Protein AF-A0A6J3DL15-F1 (afdb_monomer)

Foldseek 3Di:
DVVVVVVVVVVVVVVVVVVVVVVVVVVVVVVVVVVVVVVVVVVVVVVVVVVVVVVVVVVVVVVVVVVVCVVVVVCVVVVNDDDDPPDDDDPPPDDDDPPDPDDDDD

Structure (mmCIF, N/CA/C/O backbone):
data_AF-A0A6J3DL15-F1
#
_entry.id   AF-A0A6J3DL15-F1
#
loop_
_atom_site.group_PDB
_atom_site.id
_atom_site.type_symbol
_atom_site.label_atom_id
_atom_site.label_alt_id
_atom_site.label_comp_id
_atom_site.label_asym_id
_atom_site.label_entity_id
_atom_site.label_seq_id
_atom_site.pdbx_PDB_ins_code
_atom_site.Cartn_x
_atom_site.Cartn_y
_atom_site.Cartn_z
_atom_site.occupancy
_atom_site.B_iso_or_equiv
_atom_site.auth_seq_id
_atom_site.auth_comp_id
_atom_site.auth_asym_id
_atom_site.auth_atom_id
_atom_site.pdbx_PDB_model_num
ATOM 1 N N . MET A 1 1 ? 40.547 -1.834 -57.256 1.00 61.81 1 MET A N 1
ATOM 2 C CA . MET A 1 1 ? 40.210 -0.830 -56.216 1.00 61.81 1 MET A CA 1
ATOM 3 C C . MET A 1 1 ? 38.706 -0.703 -55.949 1.00 61.81 1 MET A C 1
ATOM 5 O O . MET A 1 1 ? 38.341 -0.547 -54.796 1.00 61.81 1 MET A O 1
ATOM 9 N N . SER A 1 2 ? 37.822 -0.838 -56.949 1.00 71.00 2 SER A N 1
ATOM 10 C CA . SER A 1 2 ? 36.357 -0.729 -56.761 1.00 71.00 2 SER A CA 1
ATOM 11 C C . SER A 1 2 ? 35.735 -1.765 -55.792 1.00 71.00 2 SER A C 1
ATOM 13 O O . SER A 1 2 ? 34.838 -1.417 -55.031 1.00 71.00 2 SER A O 1
ATOM 15 N N . SER A 1 3 ? 36.257 -2.999 -55.738 1.00 79.88 3 SER A N 1
ATOM 16 C CA . SER A 1 3 ? 35.714 -4.078 -54.885 1.00 79.88 3 SER A CA 1
ATOM 17 C C . SER A 1 3 ? 35.834 -3.829 -53.375 1.00 79.88 3 SER A C 1
ATOM 19 O O . SER A 1 3 ? 34.948 -4.227 -52.628 1.00 79.88 3 SER A O 1
ATOM 21 N N . TYR A 1 4 ? 36.913 -3.187 -52.919 1.00 88.81 4 TYR A N 1
ATOM 22 C CA . TYR A 1 4 ? 37.133 -2.905 -51.495 1.00 88.81 4 TYR A CA 1
ATOM 23 C C . TYR A 1 4 ? 36.201 -1.792 -51.008 1.00 88.81 4 TYR A C 1
ATOM 25 O O . TYR A 1 4 ? 35.541 -1.924 -49.986 1.00 88.81 4 TYR A O 1
ATOM 33 N N . LEU A 1 5 ? 36.069 -0.728 -51.805 1.00 89.44 5 LEU A N 1
ATOM 34 C CA . LEU A 1 5 ? 35.161 0.377 -51.506 1.00 89.44 5 LEU A CA 1
ATOM 35 C C . LEU A 1 5 ? 33.702 -0.095 -51.416 1.00 89.44 5 LEU A C 1
ATOM 37 O O . LEU A 1 5 ? 32.982 0.302 -50.506 1.00 89.44 5 LEU A O 1
ATOM 41 N N . ALA A 1 6 ? 33.273 -0.976 -52.326 1.00 89.38 6 ALA A N 1
ATOM 42 C CA . ALA A 1 6 ? 31.939 -1.569 -52.267 1.00 89.38 6 ALA A CA 1
ATOM 43 C C . ALA A 1 6 ? 31.727 -2.374 -50.971 1.00 89.38 6 ALA A C 1
ATOM 45 O O . ALA A 1 6 ? 30.677 -2.266 -50.340 1.00 89.38 6 ALA A O 1
ATOM 46 N N . GLN A 1 7 ? 32.734 -3.137 -50.541 1.00 94.06 7 GLN A N 1
ATOM 47 C CA . GLN A 1 7 ? 32.683 -3.916 -49.305 1.00 94.06 7 GLN A CA 1
ATOM 48 C C . GLN A 1 7 ? 32.582 -3.032 -48.053 1.00 94.06 7 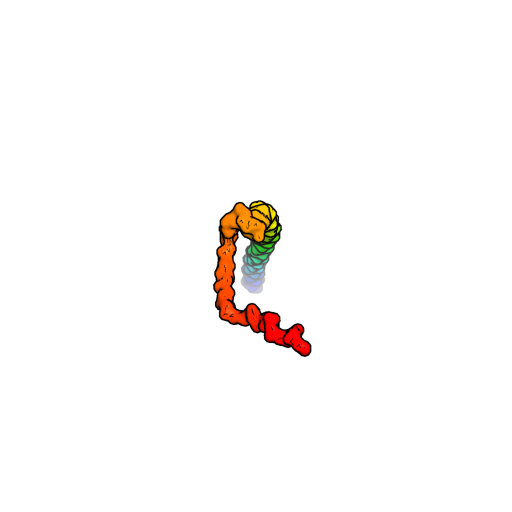GLN A C 1
ATOM 50 O O . GLN A 1 7 ? 31.753 -3.315 -47.189 1.00 94.06 7 GLN A O 1
ATOM 55 N N . GLU A 1 8 ? 33.353 -1.947 -47.973 1.00 93.31 8 GLU A N 1
ATOM 56 C CA . GLU A 1 8 ? 33.286 -0.983 -46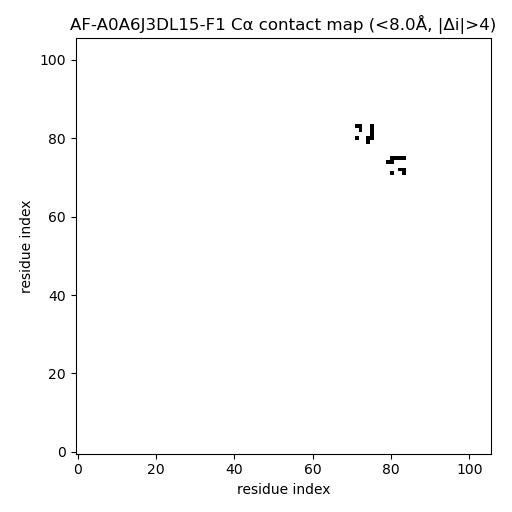.863 1.00 93.31 8 GLU A CA 1
ATOM 57 C C . GLU A 1 8 ? 31.903 -0.329 -46.756 1.00 93.31 8 GLU A C 1
ATOM 59 O O . GLU A 1 8 ? 31.330 -0.235 -45.672 1.00 93.31 8 GLU A O 1
ATOM 64 N N . VAL A 1 9 ? 31.308 0.042 -47.893 1.00 94.88 9 VAL A N 1
ATOM 65 C CA . VAL A 1 9 ? 29.947 0.599 -47.934 1.00 94.88 9 VAL A CA 1
ATOM 66 C C . VAL A 1 9 ? 28.915 -0.418 -47.434 1.00 94.88 9 VAL A C 1
ATOM 68 O O . VAL A 1 9 ? 28.004 -0.068 -46.680 1.00 94.88 9 VAL A O 1
ATOM 71 N N . HIS A 1 10 ? 29.055 -1.691 -47.812 1.00 95.12 10 HIS A N 1
ATOM 72 C CA . HIS A 1 10 ? 28.184 -2.753 -47.308 1.00 95.12 10 HIS A CA 1
ATOM 73 C C . HIS A 1 10 ? 28.354 -2.985 -45.803 1.00 95.12 10 HIS A C 1
ATOM 75 O O . HIS A 1 10 ? 27.356 -3.159 -45.100 1.00 95.12 10 HIS A O 1
ATOM 81 N N . LEU A 1 11 ? 29.590 -2.965 -45.300 1.00 96.62 11 LEU A N 1
ATOM 82 C CA . LEU A 1 11 ? 29.881 -3.143 -43.880 1.00 96.62 11 LEU A CA 1
ATOM 83 C C . LEU A 1 11 ? 29.331 -1.982 -43.045 1.00 96.62 11 LEU A C 1
ATOM 85 O O . LEU A 1 11 ? 28.685 -2.223 -42.027 1.00 96.62 11 LEU A O 1
ATOM 89 N N . ALA A 1 12 ? 29.510 -0.744 -43.509 1.00 96.19 12 ALA A N 1
ATOM 90 C CA . ALA A 1 12 ? 28.959 0.447 -42.871 1.00 96.19 12 ALA A CA 1
ATOM 91 C C . ALA A 1 12 ? 27.427 0.380 -42.778 1.00 96.19 12 ALA A C 1
ATOM 93 O O . ALA A 1 12 ? 26.868 0.580 -41.703 1.00 96.19 12 ALA A O 1
ATOM 94 N N . ARG A 1 13 ? 26.745 -0.022 -43.861 1.00 96.44 13 ARG A N 1
ATOM 95 C CA . ARG A 1 13 ? 25.284 -0.210 -43.849 1.00 96.44 13 ARG A CA 1
ATOM 96 C C . ARG A 1 13 ? 24.846 -1.261 -42.825 1.00 96.44 13 ARG A C 1
ATOM 98 O O . ARG A 1 13 ? 23.883 -1.048 -42.096 1.00 96.44 13 ARG A O 1
ATOM 105 N N . ARG A 1 14 ? 25.558 -2.390 -42.742 1.00 97.50 14 ARG A N 1
ATOM 106 C CA . ARG A 1 14 ? 25.278 -3.433 -41.737 1.00 97.50 14 ARG A CA 1
ATOM 107 C C . ARG A 1 14 ? 25.521 -2.929 -40.319 1.00 97.50 14 ARG A C 1
ATOM 109 O O . ARG 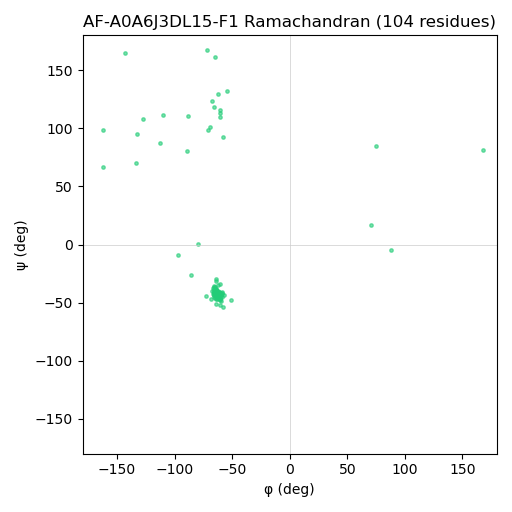A 1 14 ? 24.780 -3.291 -39.412 1.00 97.50 14 ARG A O 1
ATOM 116 N N . HIS A 1 15 ? 26.542 -2.103 -40.126 1.00 97.31 15 HIS A N 1
ATOM 117 C CA . HIS A 1 15 ? 26.834 -1.499 -38.836 1.00 97.31 15 HIS A CA 1
ATOM 118 C C . HIS A 1 15 ? 25.724 -0.540 -38.394 1.00 97.31 15 HIS A C 1
ATOM 120 O O . HIS A 1 15 ? 25.258 -0.640 -37.263 1.00 97.31 15 HIS A O 1
ATOM 126 N N . GLU A 1 16 ? 25.246 0.328 -39.288 1.00 97.69 16 GLU A N 1
ATOM 127 C CA . GLU A 1 16 ? 24.110 1.215 -39.012 1.00 97.69 16 GLU A CA 1
ATOM 128 C C . GLU A 1 16 ? 22.844 0.432 -38.653 1.00 97.69 16 GLU A C 1
ATOM 130 O O . GLU A 1 16 ? 22.147 0.781 -37.701 1.00 97.69 16 GLU A O 1
ATOM 135 N N . GLU A 1 17 ? 22.577 -0.670 -39.354 1.00 98.00 17 GLU A N 1
ATOM 136 C CA . GLU A 1 17 ? 21.438 -1.543 -39.064 1.00 98.00 17 GLU A CA 1
ATOM 137 C C . GLU A 1 17 ? 21.550 -2.187 -37.671 1.00 98.00 17 GLU A C 1
ATOM 139 O O . GLU A 1 17 ? 20.589 -2.173 -36.900 1.00 98.00 17 GLU A O 1
ATOM 144 N N . ILE A 1 18 ? 22.743 -2.663 -37.291 1.00 98.12 18 ILE A N 1
ATOM 145 C CA . ILE A 1 18 ? 23.014 -3.193 -35.944 1.00 98.12 18 ILE A CA 1
ATOM 146 C C . ILE A 1 18 ? 22.824 -2.107 -34.877 1.00 98.12 18 ILE A C 1
ATOM 148 O O . ILE A 1 18 ? 22.218 -2.360 -33.833 1.00 98.12 18 ILE A O 1
ATOM 152 N N . LEU A 1 19 ? 23.327 -0.895 -35.121 1.00 98.31 19 LEU A N 1
ATOM 153 C CA . LEU A 1 19 ? 23.168 0.226 -34.194 1.00 98.31 19 LEU A CA 1
ATOM 154 C C . LEU A 1 19 ? 21.697 0.633 -34.042 1.00 98.31 19 LEU A C 1
ATOM 156 O O . LEU A 1 19 ? 21.250 0.874 -32.920 1.00 98.31 19 LEU A O 1
ATOM 160 N N . SER A 1 20 ? 20.938 0.650 -35.139 1.00 97.88 20 SER A N 1
ATOM 161 C CA . SER A 1 20 ? 19.502 0.943 -35.144 1.00 97.88 20 SER A CA 1
ATOM 162 C C . SER A 1 20 ? 18.703 -0.102 -34.358 1.00 97.88 20 SER A C 1
ATOM 164 O O . SER A 1 20 ? 17.881 0.242 -33.513 1.00 97.88 20 SER A O 1
ATOM 166 N N . GLN A 1 21 ? 18.989 -1.392 -34.546 1.00 98.31 21 GLN A N 1
ATOM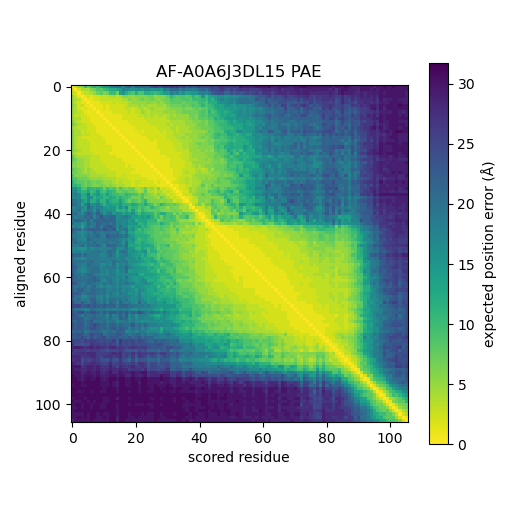 167 C CA . GLN A 1 21 ? 18.339 -2.452 -33.770 1.00 98.31 21 GLN A CA 1
ATOM 168 C C . GLN A 1 21 ? 18.668 -2.349 -32.275 1.00 98.31 21 GLN A C 1
ATOM 170 O O . GLN A 1 21 ? 17.787 -2.498 -31.423 1.00 98.31 21 GLN A O 1
ATOM 175 N N . ARG A 1 22 ? 19.932 -2.056 -31.939 1.00 98.31 22 ARG A N 1
ATOM 176 C CA . ARG A 1 22 ? 20.372 -1.901 -30.548 1.00 98.31 22 ARG A CA 1
ATOM 177 C C . ARG A 1 22 ? 19.694 -0.718 -29.859 1.00 98.31 22 ARG A C 1
ATOM 179 O O . ARG A 1 22 ? 19.343 -0.844 -28.687 1.00 98.31 22 ARG A O 1
ATOM 186 N N . SER A 1 23 ? 19.503 0.406 -30.552 1.00 97.38 23 SER A N 1
ATOM 187 C CA . SER A 1 23 ? 18.838 1.577 -29.969 1.00 97.38 23 SER A CA 1
ATOM 188 C C . SER A 1 23 ? 17.369 1.295 -29.654 1.00 97.38 23 SER A C 1
ATOM 190 O O . SER A 1 23 ? 16.924 1.585 -28.545 1.00 97.38 23 SER A O 1
ATOM 192 N N . VAL A 1 24 ? 16.646 0.635 -30.566 1.00 97.88 24 VAL A N 1
ATOM 193 C CA . VAL A 1 24 ? 15.248 0.231 -30.347 1.00 97.88 24 VAL A CA 1
ATOM 194 C C . VAL A 1 24 ? 15.128 -0.711 -29.150 1.00 97.88 24 VAL A C 1
ATOM 196 O O . VAL A 1 24 ? 14.274 -0.501 -28.289 1.00 97.88 24 VAL A O 1
ATOM 199 N N . LEU A 1 25 ? 15.997 -1.722 -29.056 1.00 97.94 25 LEU A N 1
ATOM 200 C CA . LEU A 1 25 ? 15.970 -2.670 -27.942 1.00 97.94 25 LEU A CA 1
ATOM 201 C C . LEU A 1 25 ? 16.246 -1.979 -26.600 1.00 97.94 25 LEU A C 1
ATOM 203 O O . LEU A 1 25 ? 15.541 -2.230 -25.625 1.00 97.94 25 LEU A O 1
ATOM 207 N N . LEU A 1 26 ? 17.239 -1.086 -26.549 1.00 97.50 26 LEU A N 1
ATOM 208 C CA . LEU A 1 26 ? 17.543 -0.318 -25.339 1.00 97.50 26 LEU A CA 1
ATOM 209 C C . LEU A 1 26 ? 16.356 0.546 -24.912 1.00 97.50 26 LEU A C 1
ATOM 211 O O . LEU A 1 26 ? 15.999 0.541 -23.735 1.00 97.50 26 LEU A O 1
ATOM 215 N N . GLN A 1 27 ? 15.699 1.210 -25.862 1.00 97.12 27 GLN A N 1
ATOM 216 C CA . GLN A 1 27 ? 14.521 2.019 -25.574 1.00 97.12 27 GLN A CA 1
ATOM 217 C C . GLN A 1 27 ? 13.360 1.166 -25.047 1.00 97.12 27 GLN A C 1
ATOM 219 O O . GLN A 1 27 ? 12.726 1.542 -24.067 1.00 97.12 27 GLN A O 1
ATOM 224 N N . GLN A 1 28 ? 13.110 -0.009 -25.632 1.00 96.31 28 GLN A N 1
ATOM 225 C CA . GLN A 1 28 ? 12.096 -0.945 -25.131 1.00 96.31 28 GLN A CA 1
ATOM 226 C C . GLN A 1 28 ? 12.409 -1.446 -23.715 1.00 96.31 28 GLN A C 1
ATOM 228 O O . GLN A 1 28 ? 11.513 -1.585 -22.883 1.00 96.31 28 GLN A O 1
ATOM 233 N N . MET A 1 29 ? 13.680 -1.729 -23.427 1.00 95.19 29 MET A N 1
ATOM 234 C CA . MET A 1 29 ? 14.099 -2.144 -22.090 1.00 95.19 29 MET A CA 1
ATOM 235 C C . MET A 1 29 ? 13.921 -1.014 -21.070 1.00 95.19 29 MET A C 1
ATOM 237 O O . MET A 1 29 ? 13.471 -1.270 -19.951 1.00 95.19 29 MET A O 1
ATOM 241 N N . GLU A 1 30 ? 14.232 0.226 -21.444 1.00 93.62 30 GLU A N 1
ATOM 242 C CA . GLU A 1 30 ? 14.060 1.398 -20.586 1.00 93.62 30 GLU A CA 1
ATOM 243 C C . GLU A 1 30 ? 12.583 1.687 -20.294 1.00 93.62 30 GLU A C 1
ATOM 245 O O . GLU A 1 30 ? 12.215 1.862 -19.129 1.00 93.62 30 GLU A O 1
ATOM 250 N N . THR A 1 31 ? 11.716 1.646 -21.311 1.00 92.38 31 THR A N 1
ATOM 251 C CA . THR A 1 31 ? 10.270 1.828 -21.116 1.00 92.38 31 THR A CA 1
ATOM 252 C C . THR A 1 31 ? 9.679 0.724 -20.247 1.00 92.38 31 THR A C 1
ATOM 254 O O . THR A 1 31 ? 8.966 1.017 -19.289 1.00 92.38 31 THR A O 1
ATOM 257 N N . TYR A 1 32 ? 10.047 -0.539 -20.486 1.00 92.19 32 TYR A N 1
ATOM 258 C CA . TYR A 1 32 ? 9.589 -1.664 -19.670 1.00 92.19 32 TYR A CA 1
ATOM 259 C C . TYR A 1 32 ? 10.006 -1.536 -18.195 1.00 92.19 32 TYR A C 1
ATOM 261 O O . TYR A 1 32 ? 9.209 -1.799 -17.287 1.00 92.19 32 TYR A O 1
ATOM 269 N N . LEU A 1 33 ? 11.249 -1.118 -17.928 1.00 86.56 33 LEU A N 1
ATOM 270 C CA . LEU A 1 33 ? 11.728 -0.878 -16.564 1.00 86.56 33 LEU A CA 1
ATOM 271 C C . LEU A 1 33 ? 11.020 0.316 -15.909 1.00 86.56 33 LEU A C 1
ATOM 273 O O . LEU A 1 33 ? 10.664 0.233 -14.728 1.00 86.56 33 LEU A O 1
ATOM 277 N N . GLY A 1 34 ? 10.786 1.391 -16.666 1.00 83.38 34 GLY A N 1
ATOM 278 C CA . GLY A 1 34 ? 10.021 2.559 -16.237 1.00 83.38 34 GLY A CA 1
ATOM 279 C C . GLY A 1 34 ? 8.598 2.193 -15.819 1.00 83.38 34 GLY A C 1
ATOM 280 O O . GLY A 1 34 ? 8.213 2.440 -14.675 1.00 83.38 34 GLY A O 1
ATOM 281 N N . ASP A 1 35 ? 7.858 1.509 -16.691 1.00 81.25 35 ASP A N 1
ATOM 282 C CA . ASP A 1 35 ? 6.476 1.070 -16.456 1.00 81.25 35 ASP A CA 1
ATOM 283 C C . ASP A 1 35 ? 6.359 0.105 -15.275 1.00 81.25 35 ASP A C 1
ATOM 285 O O . ASP A 1 35 ? 5.454 0.199 -14.439 1.00 81.25 35 ASP A O 1
ATOM 289 N N . LYS A 1 36 ? 7.311 -0.824 -15.146 1.00 78.00 36 LYS A N 1
ATOM 290 C CA . LYS A 1 36 ? 7.353 -1.745 -14.007 1.00 78.00 36 LYS A CA 1
ATOM 291 C C . LYS A 1 36 ? 7.592 -1.001 -12.691 1.00 78.00 36 LYS A C 1
ATOM 293 O O . LYS A 1 36 ? 6.988 -1.350 -11.671 1.00 78.00 36 LYS A O 1
ATOM 298 N N . LYS A 1 37 ? 8.460 0.017 -12.693 1.00 79.62 37 LYS A N 1
ATOM 299 C CA . LYS A 1 37 ? 8.756 0.840 -11.512 1.00 79.62 37 LYS A CA 1
ATOM 300 C C . LYS A 1 37 ? 7.549 1.690 -11.115 1.00 79.62 37 LYS A C 1
ATOM 302 O O . LYS A 1 37 ? 7.180 1.674 -9.942 1.00 79.62 37 LYS A O 1
ATOM 307 N N . THR A 1 38 ? 6.909 2.368 -12.068 1.00 74.06 38 THR A N 1
ATOM 308 C CA . THR A 1 38 ? 5.734 3.219 -11.809 1.00 74.06 38 THR A CA 1
ATOM 309 C C . THR A 1 38 ? 4.533 2.398 -11.339 1.00 74.06 38 THR A C 1
ATOM 311 O O . THR A 1 38 ? 3.878 2.757 -10.360 1.00 74.06 38 THR A O 1
ATOM 314 N N . LYS A 1 39 ? 4.278 1.230 -11.943 1.00 73.25 39 LYS A N 1
ATOM 315 C CA . LYS A 1 39 ? 3.214 0.321 -11.489 1.00 73.25 39 LYS A CA 1
ATOM 316 C C . LYS A 1 39 ? 3.412 -0.109 -10.035 1.00 73.25 39 LYS A C 1
ATOM 318 O O . LYS A 1 39 ? 2.453 -0.120 -9.264 1.00 73.25 39 LYS A O 1
ATOM 323 N N . LYS A 1 40 ? 4.653 -0.419 -9.642 1.00 76.94 40 LYS A N 1
ATOM 324 C CA . LYS A 1 40 ? 4.978 -0.786 -8.258 1.00 76.94 40 LYS A CA 1
ATOM 325 C C . LYS A 1 40 ? 4.745 0.380 -7.292 1.00 76.94 40 LYS A C 1
ATOM 327 O O . LYS A 1 40 ? 4.194 0.157 -6.221 1.00 76.94 40 LYS A O 1
ATOM 332 N N . THR A 1 41 ? 5.106 1.613 -7.657 1.00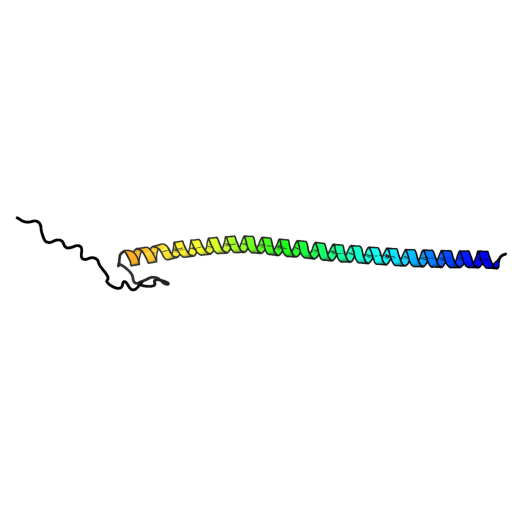 72.12 41 THR A N 1
ATOM 333 C CA . THR A 1 41 ? 4.918 2.778 -6.772 1.00 72.12 41 THR A CA 1
ATOM 334 C C . THR A 1 41 ? 3.446 3.112 -6.534 1.00 72.12 41 THR A C 1
ATOM 336 O O . THR A 1 41 ? 3.064 3.338 -5.387 1.00 72.12 41 THR A O 1
ATOM 339 N N . TRP A 1 42 ? 2.603 3.078 -7.573 1.00 71.19 42 TRP A N 1
ATOM 340 C CA . TRP A 1 42 ? 1.167 3.358 -7.425 1.00 71.19 42 TRP A CA 1
ATOM 341 C C . TRP A 1 42 ? 0.445 2.286 -6.602 1.00 71.19 42 TRP A C 1
ATOM 343 O O . TRP A 1 42 ? -0.410 2.608 -5.778 1.00 71.19 42 TRP A O 1
ATOM 353 N N . GLN A 1 43 ? 0.826 1.014 -6.767 1.00 74.69 43 GLN A N 1
ATOM 354 C CA . GLN A 1 43 ? 0.280 -0.077 -5.955 1.00 74.69 43 GLN A CA 1
ATOM 355 C C . GLN A 1 43 ? 0.659 0.056 -4.475 1.00 74.69 43 GLN A C 1
ATOM 357 O O . GLN A 1 43 ? -0.211 -0.096 -3.617 1.00 74.69 43 GLN A O 1
ATOM 362 N N . THR A 1 44 ? 1.916 0.392 -4.164 1.00 84.69 44 THR A N 1
ATOM 363 C CA . THR A 1 44 ? 2.342 0.620 -2.774 1.00 84.69 44 THR A CA 1
ATOM 364 C C . THR A 1 44 ? 1.599 1.802 -2.153 1.00 84.69 44 THR A C 1
ATOM 366 O O . THR A 1 44 ? 1.092 1.688 -1.041 1.00 84.69 44 THR A O 1
ATOM 369 N N . GLN A 1 45 ? 1.444 2.909 -2.886 1.00 91.44 45 GLN A N 1
ATOM 370 C CA . GLN A 1 45 ? 0.745 4.089 -2.374 1.00 91.44 45 GLN A CA 1
ATOM 371 C C . GLN A 1 45 ? -0.737 3.815 -2.086 1.00 91.44 45 GLN A C 1
ATOM 373 O O . GLN A 1 45 ? -1.246 4.232 -1.044 1.00 91.44 45 GLN A O 1
ATOM 378 N N . ALA A 1 46 ? -1.427 3.100 -2.979 1.00 88.06 46 ALA A N 1
ATOM 379 C CA . ALA A 1 46 ? -2.822 2.720 -2.774 1.00 88.06 46 ALA A CA 1
ATOM 380 C C . ALA A 1 46 ? -2.984 1.802 -1.551 1.00 88.06 46 ALA A C 1
ATOM 382 O O . ALA A 1 46 ? -3.886 2.011 -0.737 1.00 88.06 46 ALA A O 1
ATOM 383 N N . ALA A 1 47 ? -2.082 0.828 -1.380 1.00 91.81 47 ALA A N 1
ATOM 384 C CA . ALA A 1 47 ? -2.079 -0.060 -0.222 1.00 91.81 47 ALA A CA 1
ATOM 385 C C . ALA A 1 47 ? -1.813 0.699 1.090 1.00 91.81 47 ALA A C 1
ATOM 387 O O . ALA A 1 47 ? -2.518 0.484 2.077 1.00 91.81 47 ALA A O 1
ATOM 388 N N . ASP A 1 48 ? -0.857 1.630 1.102 1.00 95.25 48 ASP A N 1
ATOM 389 C CA . ASP A 1 48 ? -0.549 2.446 2.280 1.00 95.25 48 ASP A CA 1
ATOM 390 C C . ASP A 1 48 ? -1.702 3.388 2.648 1.00 95.25 48 ASP A C 1
ATOM 392 O O . ASP A 1 48 ? -2.035 3.536 3.828 1.00 95.25 48 ASP A O 1
ATOM 396 N N . ALA A 1 49 ? -2.353 3.998 1.654 1.00 95.50 49 ALA A N 1
ATOM 397 C CA . ALA A 1 49 ? -3.538 4.824 1.870 1.00 95.50 49 ALA A CA 1
ATOM 398 C C . ALA A 1 49 ? -4.703 3.997 2.443 1.00 95.50 49 ALA A C 1
ATOM 400 O O . ALA A 1 49 ? -5.320 4.403 3.433 1.00 95.50 49 ALA A O 1
ATOM 401 N N . ALA A 1 50 ? -4.959 2.808 1.884 1.00 96.00 50 ALA A N 1
ATOM 402 C CA . ALA A 1 50 ? -5.970 1.885 2.393 1.00 96.00 50 ALA A CA 1
ATOM 403 C C . ALA A 1 50 ? -5.654 1.432 3.826 1.00 96.00 50 ALA A C 1
ATOM 405 O O . ALA A 1 50 ? -6.533 1.445 4.686 1.00 96.00 50 ALA A O 1
ATOM 406 N N . ARG A 1 51 ? -4.389 1.109 4.123 1.00 96.75 51 ARG A N 1
ATOM 407 C CA . ARG A 1 51 ? -3.941 0.723 5.467 1.00 96.75 51 ARG A CA 1
ATOM 408 C C . ARG A 1 51 ? -4.178 1.835 6.488 1.00 96.75 51 ARG A C 1
ATOM 410 O O . ARG A 1 51 ? -4.706 1.556 7.562 1.00 96.75 51 ARG A O 1
ATOM 417 N N . LYS A 1 52 ? -3.830 3.084 6.159 1.00 97.38 52 LYS A N 1
ATOM 418 C CA . LYS A 1 52 ? -4.070 4.250 7.031 1.00 97.38 52 LYS A CA 1
ATOM 419 C C . LYS A 1 52 ? -5.560 4.452 7.304 1.00 97.38 52 LYS A C 1
ATOM 421 O O . LYS A 1 52 ? -5.952 4.606 8.458 1.00 97.38 52 LYS A O 1
ATOM 426 N N . ARG A 1 53 ? -6.394 4.389 6.261 1.00 97.62 53 ARG A N 1
ATOM 427 C CA . ARG A 1 53 ? -7.855 4.487 6.393 1.00 97.62 53 ARG A CA 1
ATOM 428 C C . ARG A 1 53 ? -8.414 3.370 7.274 1.00 97.62 53 ARG A C 1
ATOM 430 O O . ARG A 1 53 ? -9.198 3.647 8.175 1.00 97.62 53 ARG A O 1
ATOM 437 N N . ASN A 1 54 ? -8.006 2.127 7.035 1.00 98.19 54 ASN A N 1
ATOM 438 C CA . ASN A 1 54 ? -8.490 0.978 7.796 1.00 98.19 54 ASN A CA 1
ATOM 439 C C . ASN A 1 54 ? -8.085 1.063 9.272 1.00 98.19 54 ASN A C 1
ATOM 441 O O . ASN A 1 54 ? -8.896 0.742 10.132 1.00 98.19 54 ASN A O 1
ATOM 445 N N . ALA A 1 55 ? -6.875 1.543 9.578 1.00 98.00 55 ALA A N 1
ATOM 446 C CA . ALA A 1 55 ? -6.442 1.760 10.956 1.00 98.00 55 ALA A CA 1
ATOM 447 C C . ALA A 1 55 ? -7.304 2.811 11.677 1.00 98.00 55 ALA A C 1
ATOM 449 O O . ALA A 1 55 ? -7.715 2.584 12.814 1.00 98.00 55 ALA A O 1
ATOM 450 N N . ALA A 1 56 ? -7.620 3.925 11.009 1.00 97.56 56 ALA A N 1
ATOM 451 C CA . ALA A 1 56 ? -8.501 4.951 11.564 1.00 97.56 56 ALA A CA 1
ATOM 452 C C . ALA A 1 56 ? -9.921 4.410 11.798 1.00 97.56 56 ALA A C 1
ATOM 454 O O . ALA A 1 56 ? -10.456 4.557 12.892 1.00 97.56 56 ALA A O 1
ATOM 455 N N . LEU A 1 57 ? -10.495 3.712 10.811 1.00 98.19 57 LEU A N 1
ATOM 456 C CA . LEU A 1 57 ? -11.821 3.097 10.934 1.00 98.19 57 LEU A CA 1
ATOM 457 C C . LEU A 1 57 ? -11.883 2.082 12.075 1.00 98.19 57 LEU A C 1
ATOM 459 O O . LEU A 1 57 ? -12.841 2.085 12.842 1.00 98.19 57 LEU A O 1
ATOM 463 N N . LEU A 1 58 ? -10.861 1.235 12.209 1.00 98.25 58 LEU A N 1
ATOM 464 C CA . LEU A 1 58 ? -10.801 0.254 13.285 1.00 98.25 58 LEU A CA 1
ATOM 465 C C . LEU A 1 58 ? -10.742 0.935 14.656 1.00 98.25 58 LEU A C 1
ATOM 467 O O . LEU A 1 58 ? -11.412 0.489 15.581 1.00 98.25 58 LEU A O 1
ATOM 471 N N . ASN A 1 59 ? -9.982 2.026 14.780 1.00 97.94 59 ASN A N 1
ATOM 472 C CA . ASN A 1 59 ? -9.912 2.803 16.013 1.00 97.94 59 ASN A CA 1
ATOM 473 C C . ASN A 1 59 ? -11.271 3.434 16.363 1.00 97.94 59 ASN A C 1
ATOM 475 O O . ASN A 1 59 ? -11.719 3.319 17.499 1.00 97.94 59 ASN A O 1
ATOM 479 N N . THR A 1 60 ? -11.960 4.020 15.380 1.00 98.19 60 THR A N 1
ATOM 480 C CA . THR A 1 60 ? -13.306 4.578 15.568 1.00 98.19 60 THR A CA 1
ATOM 481 C C . THR A 1 60 ? -14.310 3.508 15.995 1.00 98.19 60 THR A C 1
ATOM 483 O O . THR A 1 60 ? -15.045 3.713 16.956 1.00 98.19 60 THR A O 1
ATOM 486 N N . LEU A 1 61 ? -14.324 2.352 15.324 1.00 97.94 61 LEU A N 1
ATOM 487 C CA . LEU A 1 61 ? -15.214 1.239 15.672 1.00 97.94 61 LEU A CA 1
ATOM 488 C C . LEU A 1 61 ? -14.910 0.671 17.060 1.00 97.94 61 LEU A C 1
ATOM 490 O O . LEU A 1 61 ? -15.831 0.330 17.797 1.00 97.94 61 LEU A O 1
ATOM 494 N N . TYR A 1 62 ? -13.629 0.590 17.425 1.00 96.81 62 TYR A N 1
ATOM 495 C CA . TYR A 1 62 ? -13.213 0.152 18.751 1.00 96.81 62 TYR A CA 1
ATOM 496 C C . TYR A 1 62 ? -13.764 1.078 19.837 1.00 96.81 62 TYR A C 1
ATOM 498 O O . TYR A 1 62 ? -14.428 0.603 20.755 1.00 96.81 62 TYR A O 1
ATOM 506 N N . TRP A 1 63 ? -13.549 2.391 19.721 1.00 97.56 63 TRP A N 1
ATOM 507 C CA . TRP A 1 63 ? -14.044 3.337 20.722 1.00 97.56 63 TRP A CA 1
ATOM 508 C C . TRP A 1 63 ? -15.569 3.399 20.773 1.00 97.56 63 TRP A C 1
ATOM 510 O O . TRP A 1 63 ? -16.119 3.396 21.869 1.00 97.56 63 TRP A O 1
ATOM 520 N N . ALA A 1 64 ? -16.255 3.327 19.629 1.00 97.50 64 ALA A N 1
ATOM 521 C CA . ALA A 1 64 ? -17.713 3.215 19.601 1.00 97.50 64 ALA A CA 1
ATOM 522 C C . ALA A 1 64 ? -18.207 1.957 20.343 1.00 97.50 64 ALA A C 1
ATOM 524 O O . ALA A 1 64 ? -19.146 2.024 21.132 1.00 97.50 64 ALA A O 1
ATOM 525 N N . SER A 1 65 ? -17.541 0.813 20.149 1.00 95.38 65 SER A N 1
ATOM 526 C CA . SER A 1 65 ? -17.867 -0.428 20.864 1.00 95.38 65 SER A CA 1
ATOM 527 C C . SER A 1 65 ? -17.600 -0.331 22.370 1.00 95.38 65 SER A C 1
ATOM 529 O O . SER A 1 65 ? -18.370 -0.882 23.164 1.00 95.38 65 SER A O 1
ATOM 531 N N . VAL A 1 66 ? -16.536 0.369 22.777 1.00 94.38 66 VAL A N 1
ATOM 532 C CA . VAL A 1 66 ? -16.244 0.649 24.190 1.00 94.38 66 VAL A CA 1
ATOM 533 C C . VAL A 1 66 ? -17.347 1.516 24.791 1.00 94.38 66 VAL A C 1
ATOM 535 O O . VAL A 1 66 ? -17.916 1.128 25.809 1.00 94.38 66 VAL A O 1
ATOM 538 N N . GLU A 1 67 ? -17.692 2.632 24.150 1.00 96.56 67 GLU A N 1
ATOM 539 C CA . GLU A 1 67 ? -18.751 3.545 24.597 1.00 96.56 67 GLU A CA 1
ATOM 540 C C . GLU A 1 67 ? -20.103 2.838 24.734 1.00 96.56 67 GLU A C 1
ATOM 542 O O . GLU A 1 67 ? -20.772 2.982 25.755 1.00 96.56 67 GLU A O 1
ATOM 547 N N . GLU A 1 68 ? -20.470 1.993 23.768 1.00 94.69 68 GLU A N 1
ATOM 548 C CA . GLU A 1 68 ? -21.703 1.199 23.828 1.00 94.69 68 GLU A CA 1
ATOM 549 C C . GLU A 1 68 ? -21.697 0.184 24.988 1.00 94.69 68 GLU A C 1
ATOM 551 O O . GLU A 1 68 ? -22.737 -0.157 25.562 1.00 94.69 68 GLU A O 1
ATOM 556 N N . SER A 1 69 ? -20.520 -0.328 25.345 1.00 93.12 69 SER A N 1
ATOM 557 C CA . SER A 1 69 ? -20.379 -1.344 26.388 1.00 93.12 69 SER A CA 1
ATOM 558 C C . SER A 1 69 ? -20.284 -0.748 27.793 1.00 93.12 69 SER A C 1
ATOM 560 O O . SER A 1 69 ? -20.662 -1.429 28.749 1.00 93.12 69 SER A O 1
ATOM 562 N N . LEU A 1 70 ? -19.812 0.495 27.942 1.00 93.94 70 LEU A N 1
ATOM 563 C CA . LEU A 1 70 ? -19.576 1.145 29.239 1.00 93.94 70 LEU A CA 1
ATOM 564 C C . LEU A 1 70 ? -20.786 1.083 30.194 1.00 93.94 70 LEU A C 1
ATOM 566 O O . LEU A 1 70 ? -20.596 0.631 31.326 1.00 93.94 70 LEU A O 1
ATOM 570 N N . PRO A 1 71 ? -22.029 1.406 29.779 1.00 94.12 71 PRO A N 1
ATOM 571 C CA . PRO A 1 71 ? -23.183 1.332 30.678 1.00 94.12 71 PRO A CA 1
ATOM 572 C C . PRO A 1 71 ? -23.462 -0.088 31.190 1.00 94.12 71 PRO A C 1
ATOM 574 O O . PRO A 1 71 ? -23.862 -0.279 32.337 1.00 94.12 71 PRO A O 1
ATOM 577 N N . LYS A 1 72 ? -23.228 -1.112 30.356 1.00 91.75 72 LYS A N 1
ATOM 578 C CA . LYS A 1 72 ? -23.420 -2.523 30.738 1.00 91.75 72 LYS A CA 1
ATOM 579 C C . LYS A 1 72 ? -22.415 -2.922 31.821 1.00 91.75 72 LYS A C 1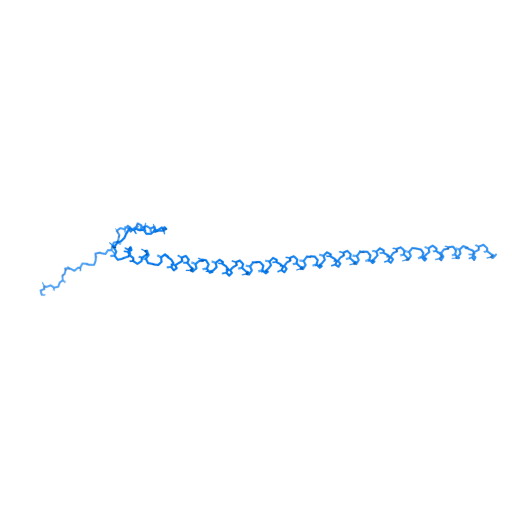
ATOM 581 O O . LYS A 1 72 ? -22.776 -3.599 32.782 1.00 91.75 72 LYS A O 1
ATOM 586 N N . TRP A 1 73 ? -21.170 -2.466 31.683 1.00 93.38 73 TRP A N 1
ATOM 587 C CA . TRP A 1 73 ? -20.135 -2.647 32.700 1.00 93.38 73 TRP A CA 1
ATOM 588 C C . TRP A 1 73 ? -20.469 -1.918 34.002 1.00 93.38 73 TRP A C 1
ATOM 590 O O . TRP A 1 73 ? -20.316 -2.507 35.068 1.00 93.38 73 TRP A O 1
ATOM 600 N N . GLU A 1 74 ? -20.976 -0.688 33.936 1.00 94.19 74 GLU A N 1
ATOM 601 C CA . GLU A 1 74 ? -21.392 0.070 35.120 1.00 94.19 74 GLU A CA 1
ATOM 602 C C . GLU A 1 74 ? -22.492 -0.658 35.911 1.00 94.19 74 GLU A C 1
ATOM 604 O O . GLU A 1 74 ? -22.350 -0.875 37.114 1.00 94.19 74 GLU A O 1
ATOM 609 N N . GLN A 1 75 ? -23.553 -1.123 35.241 1.00 94.31 75 GLN A N 1
ATOM 610 C CA . GLN A 1 75 ? -24.639 -1.859 35.905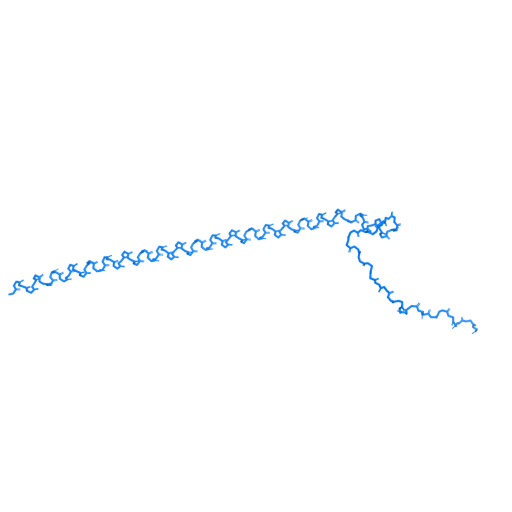 1.00 94.31 75 GLN A CA 1
ATOM 611 C C . GLN A 1 75 ? -24.154 -3.156 36.562 1.00 94.31 75 GLN A C 1
ATOM 613 O O . GLN A 1 75 ? -24.563 -3.478 37.679 1.00 94.31 75 GLN A O 1
ATOM 618 N N . PHE A 1 76 ? -23.262 -3.890 35.896 1.00 93.25 76 PHE A N 1
ATOM 619 C CA . PHE A 1 76 ? -22.670 -5.103 36.453 1.00 93.25 76 PHE A CA 1
ATOM 620 C C . PHE A 1 76 ? -21.816 -4.819 37.694 1.00 93.25 76 PHE A C 1
ATOM 622 O O . PHE A 1 76 ? -21.968 -5.493 38.712 1.00 93.25 76 PHE A O 1
ATOM 629 N N . LEU A 1 77 ? -20.944 -3.807 37.637 1.00 90.50 77 LEU A N 1
ATOM 630 C CA . LEU A 1 77 ? -20.077 -3.432 38.759 1.00 90.50 77 LEU A CA 1
ATOM 631 C C . LEU A 1 77 ? -20.874 -2.933 39.97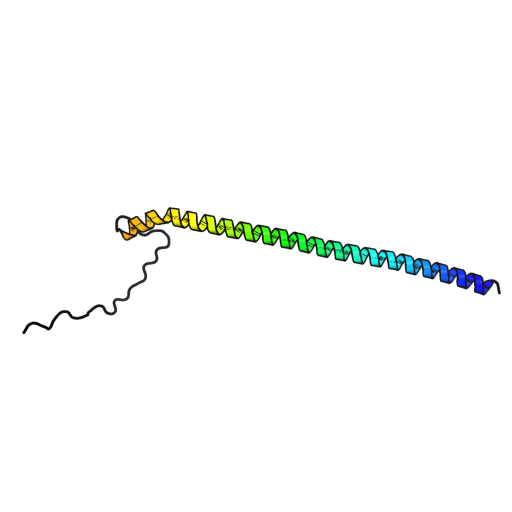1 1.00 90.50 77 LEU A C 1
ATOM 633 O O . LEU A 1 77 ? -20.456 -3.144 41.106 1.00 90.50 77 LEU A O 1
ATOM 637 N N . LEU A 1 78 ? -22.045 -2.336 39.740 1.00 95.38 78 LEU A N 1
ATOM 638 C CA . LEU A 1 78 ? -22.990 -1.950 40.790 1.00 95.38 78 LEU A CA 1
ATOM 639 C C . LEU A 1 78 ? -23.844 -3.121 41.314 1.00 95.38 78 LEU A C 1
ATOM 641 O O . LEU A 1 78 ? -24.704 -2.903 42.167 1.00 95.38 78 LEU A O 1
ATOM 645 N N . GLY A 1 79 ? -23.652 -4.343 40.805 1.00 93.25 79 GLY A N 1
ATOM 646 C CA . GLY A 1 79 ? -24.424 -5.529 41.190 1.00 93.25 79 GLY A CA 1
ATOM 647 C C . GLY A 1 79 ? -25.876 -5.517 40.701 1.00 93.25 79 GLY A C 1
ATOM 648 O O . GLY A 1 79 ? -26.702 -6.262 41.220 1.00 93.25 79 GLY A O 1
ATOM 649 N N . ARG A 1 80 ? -26.200 -4.660 39.725 1.00 93.62 80 ARG A N 1
ATOM 650 C CA . ARG A 1 80 ? -27.558 -4.458 39.189 1.00 93.62 80 ARG A CA 1
ATOM 651 C C . ARG A 1 80 ? -27.830 -5.248 37.909 1.00 93.62 80 ARG A C 1
ATOM 653 O O . ARG A 1 80 ? -28.968 -5.284 37.453 1.00 93.62 80 ARG A O 1
ATOM 660 N N . ALA A 1 81 ? -26.803 -5.858 37.324 1.00 91.19 81 ALA A N 1
ATOM 661 C CA . ALA A 1 81 ? -26.902 -6.662 36.113 1.00 91.19 81 ALA A CA 1
ATOM 662 C C . ALA A 1 81 ? -25.967 -7.877 36.169 1.00 91.19 81 ALA A C 1
ATOM 664 O O . ALA A 1 81 ? -25.055 -7.946 36.994 1.00 91.19 81 ALA A O 1
ATOM 665 N N . GLU A 1 82 ? -26.196 -8.831 35.269 1.00 88.31 82 GLU A N 1
ATOM 666 C CA . GLU A 1 82 ? -25.311 -9.976 35.051 1.00 88.31 82 GLU A CA 1
ATOM 667 C C . GLU A 1 82 ? -24.001 -9.571 34.352 1.00 88.31 82 GLU A C 1
ATOM 669 O O . GLU A 1 82 ? -23.852 -8.460 33.841 1.00 88.31 82 GLU A O 1
ATOM 674 N N . ALA A 1 83 ? -23.024 -10.484 34.345 1.00 86.19 83 ALA A N 1
ATOM 675 C CA . ALA A 1 83 ? -21.695 -10.228 33.798 1.00 86.19 83 ALA A CA 1
ATOM 676 C C . ALA A 1 83 ? -21.728 -9.917 32.285 1.00 86.19 83 ALA A C 1
ATOM 678 O O . ALA A 1 83 ? -22.276 -10.712 31.517 1.00 86.19 83 ALA A O 1
ATOM 679 N N . PRO A 1 84 ? -21.092 -8.818 31.827 1.00 87.75 84 PRO A N 1
ATOM 680 C CA . PRO A 1 84 ? -21.000 -8.487 30.411 1.00 87.75 84 PRO A CA 1
ATOM 681 C C . PRO A 1 84 ? -20.177 -9.510 29.618 1.00 87.75 84 PRO A C 1
ATOM 683 O O . PRO A 1 84 ? -19.347 -10.250 30.157 1.00 87.75 84 PRO A O 1
ATOM 686 N N . VAL A 1 85 ? -20.357 -9.499 28.294 1.00 83.00 85 VAL A N 1
ATOM 687 C CA . VAL A 1 85 ? -19.584 -10.325 27.355 1.00 83.00 85 VAL A CA 1
ATOM 688 C C . VAL A 1 85 ? -18.081 -10.095 27.538 1.00 83.00 85 VAL A C 1
ATOM 690 O O . VAL A 1 85 ? -17.607 -8.964 27.594 1.00 83.00 85 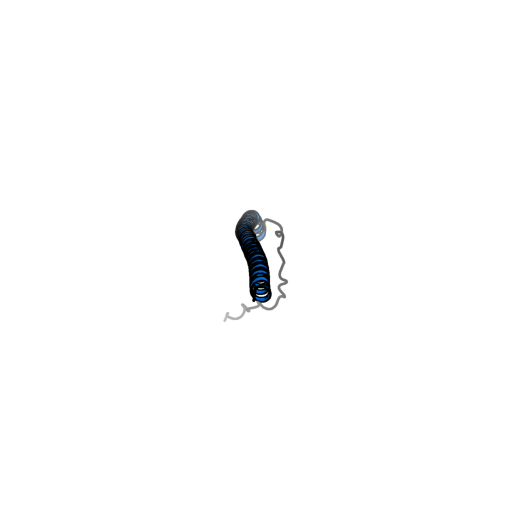VAL A O 1
ATOM 693 N N . GLY A 1 86 ? -17.321 -11.191 27.614 1.00 78.69 86 GLY A N 1
ATOM 694 C CA . GLY A 1 86 ? -15.863 -11.161 27.766 1.00 78.69 86 GLY A CA 1
ATOM 695 C C . GLY A 1 86 ? -15.368 -11.102 29.214 1.00 78.69 86 GLY A C 1
ATOM 696 O O . GLY A 1 86 ? -14.162 -11.227 29.436 1.00 78.69 86 GLY A O 1
ATOM 697 N N . PHE A 1 87 ? -16.260 -10.987 30.205 1.00 82.44 87 PHE A N 1
ATOM 698 C CA . PHE A 1 87 ? -15.873 -11.065 31.611 1.00 82.44 87 PHE A CA 1
ATOM 699 C C . PHE A 1 87 ? -15.356 -12.470 31.965 1.00 82.44 87 PHE A C 1
ATOM 701 O O . PHE A 1 87 ? -16.079 -13.464 31.889 1.00 82.44 87 PHE A O 1
ATOM 708 N N . LYS A 1 88 ? -14.089 -12.564 32.383 1.00 82.69 88 LYS A N 1
ATOM 709 C CA . LYS A 1 88 ? -13.486 -13.798 32.906 1.00 82.69 88 LYS A CA 1
ATOM 710 C C . LYS A 1 88 ? -13.255 -13.625 34.404 1.00 82.69 88 LYS A C 1
ATOM 712 O O . LYS A 1 88 ? -12.383 -12.854 34.794 1.00 82.69 88 LYS A O 1
ATOM 717 N N . LYS A 1 89 ? -13.999 -14.356 35.249 1.00 75.31 89 LYS A N 1
ATOM 718 C CA . LYS A 1 89 ? -13.690 -14.420 36.687 1.00 75.31 89 LYS A CA 1
ATOM 719 C C . LYS A 1 89 ? -12.291 -15.003 36.860 1.00 75.31 89 LYS A C 1
ATOM 721 O O . LYS A 1 89 ? -12.063 -16.179 36.570 1.00 75.31 89 LYS A O 1
ATOM 726 N N . LEU A 1 90 ? -11.358 -14.189 37.344 1.00 74.62 90 LEU A N 1
ATOM 727 C CA . LEU A 1 90 ? -10.088 -14.698 37.831 1.00 74.62 90 LEU A CA 1
ATOM 728 C C . LEU A 1 90 ? -10.383 -15.502 39.099 1.00 74.62 90 LEU A C 1
ATOM 730 O O . LEU A 1 90 ? -11.018 -15.003 40.027 1.00 74.62 90 LEU A O 1
ATOM 734 N N . LYS A 1 91 ? -9.982 -16.773 39.116 1.00 66.75 91 LYS A N 1
ATOM 735 C CA . LYS A 1 91 ? -10.128 -17.633 40.292 1.00 66.75 91 LYS A CA 1
ATOM 736 C C . LYS A 1 91 ? -9.158 -17.106 41.346 1.00 66.75 91 LYS A C 1
ATOM 738 O O . LYS A 1 91 ? -7.959 -17.350 41.256 1.00 66.75 91 LYS A O 1
ATOM 743 N N . THR A 1 92 ? -9.661 -16.355 42.315 1.00 57.00 92 THR A N 1
ATOM 744 C CA . THR A 1 92 ? -8.915 -16.028 43.526 1.00 57.00 92 THR A CA 1
ATOM 745 C C . THR A 1 92 ? -8.812 -17.302 44.355 1.00 57.00 92 THR A C 1
ATOM 747 O O . THR A 1 92 ? -9.749 -17.695 45.049 1.00 57.00 92 THR A O 1
ATOM 750 N N . THR A 1 93 ? -7.671 -17.986 44.261 1.00 46.16 93 THR A N 1
ATOM 751 C CA . THR A 1 93 ? -7.258 -18.927 45.303 1.00 46.16 93 THR A CA 1
ATOM 752 C C . THR A 1 93 ? -7.126 -18.109 46.580 1.00 46.16 93 THR A C 1
ATOM 754 O O . THR A 1 93 ? -6.319 -17.184 46.634 1.00 46.16 93 THR A O 1
ATOM 757 N N . LYS A 1 94 ? -7.961 -18.409 47.578 1.00 55.25 94 LYS A N 1
ATOM 758 C CA . LYS A 1 94 ? -7.870 -17.844 48.925 1.00 55.25 94 LYS A CA 1
ATOM 759 C C . LYS A 1 94 ? -6.488 -18.161 49.495 1.00 55.25 94 LYS A C 1
ATOM 761 O O . LYS A 1 94 ? -6.291 -19.220 50.078 1.00 55.25 94 LYS A O 1
ATOM 766 N N . GLN A 1 95 ? -5.535 -17.262 49.318 1.00 54.97 95 GLN A N 1
ATOM 767 C CA . GLN A 1 95 ? -4.357 -17.197 50.159 1.00 54.97 95 GLN A CA 1
ATOM 768 C C . GLN A 1 95 ? -4.235 -15.762 50.662 1.00 54.97 95 GLN A C 1
ATOM 770 O O . GLN A 1 95 ? -3.898 -14.848 49.917 1.00 54.97 95 GLN A O 1
ATOM 775 N N . ASN A 1 96 ? -4.536 -15.641 51.956 1.00 50.19 96 ASN A N 1
ATOM 776 C CA . ASN A 1 96 ? -4.053 -14.628 52.888 1.00 50.19 96 ASN A CA 1
ATOM 777 C C . ASN A 1 96 ? -4.658 -13.221 52.771 1.00 50.19 96 ASN A C 1
ATOM 779 O O . ASN A 1 96 ? -4.058 -12.298 52.235 1.00 50.19 96 ASN A O 1
ATOM 783 N N . LEU A 1 97 ? -5.805 -13.048 53.429 1.00 44.06 97 LEU A N 1
ATOM 784 C CA . LEU A 1 97 ? -6.074 -11.839 54.205 1.00 44.06 97 LEU A CA 1
ATOM 785 C C . LEU A 1 97 ? -6.638 -12.264 55.568 1.00 44.06 97 LEU A C 1
ATOM 787 O O . LEU A 1 97 ? -7.827 -12.138 55.833 1.00 44.06 97 LEU A O 1
ATOM 791 N N . SER A 1 98 ? -5.779 -12.848 56.403 1.00 38.38 98 SER A N 1
ATOM 792 C CA . SER A 1 98 ? -5.951 -12.815 57.856 1.00 38.38 98 SER A CA 1
ATOM 793 C C . SER A 1 98 ? -4.808 -11.968 58.403 1.00 38.38 98 SER A C 1
ATOM 795 O O . SER A 1 98 ? -3.725 -12.476 58.691 1.00 38.38 98 SER A O 1
ATOM 797 N N . TYR A 1 99 ? -5.018 -10.655 58.458 1.00 34.94 99 TYR A N 1
ATOM 798 C CA . TYR A 1 99 ? -4.303 -9.855 59.438 1.00 34.94 99 TYR A CA 1
ATOM 799 C C . TYR A 1 99 ? -5.175 -9.897 60.687 1.00 34.94 99 TYR A C 1
ATOM 801 O O . TYR A 1 99 ? -6.321 -9.455 60.657 1.00 34.94 99 TYR A O 1
ATOM 809 N N . SER A 1 100 ? -4.665 -10.581 61.703 1.00 39.41 100 SER A N 1
ATOM 810 C CA . SER A 1 100 ? -5.307 -10.802 62.987 1.00 39.41 100 SER A CA 1
ATOM 811 C C . SER A 1 100 ? -5.573 -9.466 63.682 1.00 39.41 100 SER A C 1
ATOM 813 O O . SER A 1 100 ? -4.639 -8.806 64.127 1.00 39.41 100 SER A O 1
ATOM 815 N N . GLU A 1 101 ? -6.839 -9.072 63.781 1.00 46.88 101 GLU A N 1
ATOM 816 C CA . GLU A 1 101 ? -7.312 -8.158 64.821 1.00 46.88 101 GLU A CA 1
ATOM 817 C C . GLU A 1 101 ? -7.721 -9.007 66.023 1.00 46.88 101 GLU A C 1
ATOM 819 O O . GLU A 1 101 ? -8.896 -9.288 66.142 1.00 46.88 101 GLU A O 1
ATOM 824 N N . GLU A 1 102 ? -6.784 -9.457 66.858 1.00 47.06 102 GLU A N 1
ATOM 825 C CA . GLU A 1 102 ? -7.007 -9.761 68.287 1.00 47.06 102 GLU A CA 1
ATOM 826 C C . GLU A 1 102 ? -5.623 -9.810 68.951 1.00 47.06 102 GLU A C 1
ATOM 828 O O . GLU A 1 102 ? -4.873 -10.757 68.742 1.00 47.06 102 GLU A O 1
ATOM 833 N N . ASP A 1 103 ? -5.237 -8.708 69.604 1.00 42.59 103 ASP A N 1
ATOM 834 C CA . ASP A 1 103 ? -4.475 -8.673 70.867 1.00 42.59 103 ASP A CA 1
ATOM 835 C C . ASP A 1 103 ? -3.968 -7.249 71.134 1.00 42.59 103 ASP A C 1
ATOM 837 O O . ASP A 1 103 ? -2.822 -6.893 70.861 1.00 42.59 103 ASP A O 1
ATOM 841 N N . SER A 1 104 ? -4.852 -6.406 71.673 1.00 46.31 104 SER A N 1
ATOM 842 C CA . SER A 1 104 ? -4.483 -5.247 72.502 1.00 46.31 104 SER A CA 1
ATOM 843 C C . SER A 1 104 ? -5.695 -4.771 73.313 1.00 46.31 104 SER A C 1
ATOM 845 O O . SER A 1 104 ? -6.220 -3.680 73.108 1.00 46.31 104 SER A O 1
ATOM 847 N N . GLN A 1 105 ? -6.141 -5.605 74.255 1.00 44.19 105 GLN A N 1
ATOM 848 C CA . GLN A 1 105 ? -6.759 -5.133 75.495 1.00 44.19 105 GLN A CA 1
ATOM 849 C C . GLN A 1 105 ? -6.128 -5.878 76.672 1.00 44.19 105 GLN A C 1
ATOM 851 O O . GLN A 1 105 ? -6.536 -6.989 77.001 1.00 44.19 105 GLN A O 1
ATOM 856 N N . ASN A 1 106 ? -5.113 -5.254 77.271 1.00 37.16 106 ASN A N 1
ATOM 857 C CA . ASN A 1 106 ? -4.927 -5.145 78.720 1.00 37.16 106 ASN A CA 1
ATOM 858 C C . ASN A 1 106 ? -3.870 -4.086 79.031 1.00 37.16 106 ASN A C 1
ATOM 860 O O . ASN A 1 106 ? -2.785 -4.141 78.412 1.00 37.16 106 ASN A O 1
#

Radius of gyration: 40.73 Å; Cα contacts (8 Å, |Δi|>4): 10; chains: 1; bounding box: 68×24×136 Å

Solvent-accessible surface area (backbone atoms only — not comparable to full-atom values): 6438 Å² total; per-residue (Å²): 118,70,69,59,58,54,49,54,54,51,50,52,54,52,50,52,52,52,52,52,53,49,51,53,52,52,51,53,52,50,51,52,52,49,52,54,52,52,54,52,52,56,52,51,51,53,52,52,53,50,51,54,51,50,54,52,52,52,51,53,52,50,52,53,53,48,63,70,42,47,64,51,49,51,36,27,75,69,69,75,44,68,83,53,92,88,72,72,85,76,84,76,75,92,72,84,90,77,79,82,91,80,91,87,87,131

InterPro domains:
  IPR028006 Centrosomal protein 15-like [PF15134] (1-60)
  IPR028006 Centrosomal protein 15-like [PTHR14286] (3-59)

Mean predicted aligned error: 14.88 Å

Secondary structure (DSSP, 8-state):
-HHHHHHHHHHHHHHHHHHHHHHHHHHHHHHHHHHHHHHHHHHHHHHHHHHHHHHHHHHHHHHHHHHHHHHHHHHHHTTSSPPPTT--------------------

Sequence (106 aa):
MSSYLAQEVHLARRHEEILSQRSVLLQQMETYLGDKKTKKTWQTQAADAARKRNAALLNTLYWASVEESLPKWEQFLLGRAEAPVGFKKLKTTKQNLSYSEEDSQN

pLDDT: mean 84.25, std 17.8, range [34.94, 98.31]

Organism: Aythya fuligula (NCBI:txid219594)